Protein AF-A0ABD8ACM2-F1 (afdb_monomer_lite)

Organism: NCBI:txid72612

Sequence (72 aa):
MPRARTATFNDIQFVISPIELQIPYKLYPGSDKDIEDAVYLRVLFREMLDTDQLRSFMESPYVRGKPYGIEV

Secondary structure (DSSP, 8-state):
-PPPEEEEETTEEEEE--HHHHHHHHHTT--HHHHHHHHHHHHHTGGG--HHHHHHHHTSTT---GGGT---

pLDDT: mean 89.25, std 7.28, range [56.53, 97.06]

Radius of gyration: 12.49 Å; chains: 1; bounding box: 28×23×33 Å

Foldseek 3Di:
DFDFDWDADPNDIDTHGRLLLQLQVLQQVPDPVSLVVSLVSCVVCVVPDPPVSSVVNCPPPRGDCVVVVPDD

Structure (mmCIF, N/CA/C/O backbone):
data_AF-A0ABD8ACM2-F1
#
_entry.id   AF-A0ABD8ACM2-F1
#
loop_
_atom_site.group_PDB
_atom_site.id
_atom_site.type_symbol
_atom_site.label_atom_id
_atom_site.label_alt_id
_atom_site.label_comp_id
_atom_site.label_asym_id
_atom_site.label_entity_id
_atom_site.label_seq_id
_atom_site.pdbx_PDB_ins_code
_atom_site.Cartn_x
_atom_site.Cartn_y
_atom_site.Cartn_z
_atom_site.occupancy
_atom_site.B_iso_or_equiv
_atom_site.auth_seq_id
_atom_site.auth_comp_id
_atom_site.auth_asym_id
_atom_site.auth_atom_id
_atom_site.pdbx_PDB_model_num
ATOM 1 N N . MET A 1 1 ? -12.080 1.151 -6.488 1.00 56.53 1 MET A N 1
ATOM 2 C CA . MET A 1 1 ? -11.681 1.997 -5.340 1.00 56.53 1 MET A CA 1
ATOM 3 C C . MET A 1 1 ? -10.962 1.125 -4.325 1.00 56.53 1 MET A C 1
ATOM 5 O O . MET A 1 1 ? -11.468 0.032 -4.080 1.00 56.53 1 MET A O 1
ATOM 9 N N . PRO A 1 2 ? -9.828 1.569 -3.756 1.00 64.75 2 PRO A N 1
ATOM 10 C CA . PRO A 1 2 ? -9.125 0.816 -2.724 1.00 64.75 2 PRO A CA 1
ATOM 11 C C . PRO A 1 2 ? -10.020 0.648 -1.499 1.00 64.75 2 PRO A C 1
ATOM 13 O O . PRO A 1 2 ? -10.590 1.626 -1.012 1.00 64.75 2 PRO A O 1
ATOM 16 N N . ARG A 1 3 ? -10.192 -0.587 -1.022 1.00 75.94 3 ARG A N 1
ATOM 17 C CA . ARG A 1 3 ? -11.015 -0.864 0.160 1.00 75.94 3 ARG A CA 1
ATOM 18 C C . ARG A 1 3 ? -10.132 -0.857 1.397 1.00 75.94 3 ARG A C 1
ATOM 20 O O . ARG A 1 3 ? -9.247 -1.698 1.532 1.00 75.94 3 ARG A O 1
ATOM 27 N N . ALA A 1 4 ? -10.392 0.088 2.295 1.00 82.06 4 ALA A N 1
ATOM 28 C CA . ALA A 1 4 ? -9.828 0.047 3.635 1.00 82.06 4 ALA A CA 1
ATOM 29 C C . ALA A 1 4 ? -10.202 -1.278 4.322 1.00 82.06 4 ALA A C 1
ATOM 31 O O . ALA A 1 4 ? -11.268 -1.844 4.058 1.00 82.06 4 ALA A O 1
ATOM 32 N N . ARG A 1 5 ? -9.314 -1.783 5.180 1.00 87.12 5 ARG A N 1
ATOM 33 C CA . ARG A 1 5 ? -9.519 -3.023 5.940 1.00 87.12 5 ARG A CA 1
ATOM 34 C C . ARG A 1 5 ? -9.770 -2.677 7.407 1.00 87.12 5 ARG A C 1
ATOM 36 O O . ARG A 1 5 ? -9.266 -1.671 7.897 1.00 87.12 5 ARG A O 1
ATOM 43 N N . THR A 1 6 ? -10.533 -3.504 8.113 1.00 92.19 6 THR A N 1
ATOM 44 C CA . THR A 1 6 ? -10.726 -3.361 9.563 1.00 92.19 6 THR A CA 1
ATOM 45 C C . THR A 1 6 ? -9.793 -4.319 10.289 1.00 92.19 6 THR A C 1
ATOM 47 O O . THR A 1 6 ? -9.771 -5.508 9.980 1.00 92.19 6 THR A O 1
ATOM 50 N N . ALA A 1 7 ? -9.029 -3.808 11.248 1.00 91.12 7 ALA A N 1
ATOM 51 C CA . ALA A 1 7 ? -8.197 -4.593 12.149 1.00 91.12 7 ALA A CA 1
ATOM 52 C C . ALA A 1 7 ? -8.753 -4.499 13.573 1.00 91.12 7 ALA A C 1
ATOM 54 O O . ALA A 1 7 ? -9.235 -3.442 13.973 1.00 91.12 7 ALA A O 1
ATOM 55 N N . THR A 1 8 ? -8.660 -5.584 14.339 1.00 95.69 8 THR A N 1
ATOM 56 C CA . THR A 1 8 ? -9.059 -5.610 15.751 1.00 95.69 8 THR A CA 1
ATOM 57 C C . THR A 1 8 ? -7.836 -5.895 16.608 1.00 95.69 8 THR A C 1
ATOM 59 O O . THR A 1 8 ? -7.122 -6.864 16.354 1.00 95.69 8 THR A O 1
ATOM 62 N N . PHE A 1 9 ? -7.595 -5.069 17.623 1.00 94.88 9 PHE A N 1
ATOM 63 C CA . PHE A 1 9 ? -6.513 -5.256 18.586 1.00 94.88 9 PHE A CA 1
ATOM 64 C C . PHE A 1 9 ? -6.979 -4.806 19.973 1.00 94.88 9 PHE A C 1
ATOM 66 O O . PHE A 1 9 ? -7.423 -3.671 20.126 1.00 94.88 9 PHE A O 1
ATOM 73 N N . ASN A 1 10 ? -6.898 -5.692 20.972 1.00 96.44 10 ASN A N 1
ATOM 74 C CA . ASN A 1 10 ? -7.423 -5.469 22.330 1.00 96.44 10 ASN A CA 1
ATOM 75 C C . ASN A 1 10 ? -8.876 -4.956 22.341 1.00 96.44 10 ASN A C 1
ATOM 77 O O . ASN A 1 10 ? -9.172 -3.949 22.976 1.00 96.44 10 ASN A O 1
ATOM 81 N N . ASP A 1 11 ? -9.755 -5.605 21.570 1.00 95.69 11 ASP A N 1
ATOM 82 C CA . ASP A 1 11 ? -11.169 -5.232 21.385 1.00 95.69 11 ASP A CA 1
ATOM 83 C C . ASP A 1 11 ? -11.419 -3.843 20.765 1.00 95.69 11 ASP A C 1
ATOM 85 O O . ASP A 1 11 ? -12.564 -3.422 20.599 1.00 95.69 11 ASP A O 1
ATOM 89 N N . ILE A 1 12 ? -10.363 -3.144 20.342 1.00 97.06 12 ILE A N 1
ATOM 90 C CA . ILE A 1 12 ? -10.453 -1.877 19.619 1.00 97.06 12 ILE A 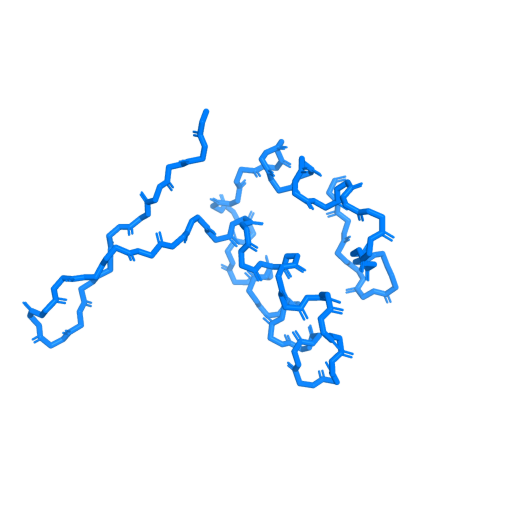CA 1
ATOM 91 C C . ILE A 1 12 ? -10.407 -2.163 18.119 1.00 97.06 12 ILE A C 1
ATOM 93 O O . ILE A 1 12 ? -9.536 -2.892 17.637 1.00 97.06 12 ILE A O 1
ATOM 97 N N . GLN A 1 13 ? -11.342 -1.572 17.375 1.00 96.69 13 GLN A N 1
ATOM 98 C CA . GLN A 1 13 ? -11.370 -1.639 15.918 1.00 96.69 13 GLN A CA 1
ATOM 99 C C . GLN A 1 13 ? -10.655 -0.442 15.291 1.00 96.69 13 GLN A C 1
ATOM 101 O O . GLN A 1 13 ? -10.906 0.711 15.637 1.00 96.69 13 GLN A O 1
ATOM 106 N N . PHE A 1 14 ? -9.810 -0.733 14.310 1.00 94.69 14 PHE A N 1
ATOM 107 C CA . PHE A 1 14 ? -9.050 0.235 13.533 1.00 94.69 14 PHE A CA 1
ATOM 108 C C . PHE A 1 14 ? -9.401 0.086 12.062 1.00 94.69 14 PHE A C 1
ATOM 110 O O . PHE A 1 14 ? -9.480 -1.027 11.544 1.00 94.69 14 PHE A O 1
ATOM 117 N N . VAL A 1 15 ? -9.562 1.208 11.369 1.00 92.88 15 VAL A N 1
ATOM 118 C CA . VAL A 1 15 ? -9.610 1.217 9.907 1.00 92.88 15 VAL A CA 1
ATOM 119 C C . VAL A 1 15 ? -8.193 1.451 9.411 1.00 92.88 15 VAL A C 1
ATOM 121 O O . VAL A 1 15 ? -7.590 2.483 9.701 1.00 92.88 15 VAL A O 1
ATOM 124 N N . ILE A 1 16 ? -7.658 0.483 8.681 1.00 91.94 16 ILE A N 1
ATOM 125 C CA . ILE A 1 16 ? -6.325 0.546 8.095 1.00 91.94 16 ILE A CA 1
ATOM 126 C C . ILE A 1 16 ? -6.421 0.686 6.580 1.00 91.94 16 ILE A C 1
ATOM 128 O O . ILE A 1 16 ? -7.346 0.179 5.934 1.00 91.94 16 ILE A O 1
ATOM 132 N N . SER A 1 17 ? -5.434 1.362 6.000 1.00 91.19 17 SER A N 1
ATOM 133 C CA . SER A 1 17 ? -5.261 1.409 4.552 1.00 91.19 17 SER A CA 1
ATOM 134 C C . SER A 1 17 ? -5.150 -0.005 3.964 1.00 91.19 17 SER A C 1
ATOM 136 O O . SER A 1 17 ? -4.639 -0.904 4.648 1.00 91.19 17 SER A O 1
ATOM 138 N N . PRO A 1 18 ? -5.566 -0.205 2.697 1.00 92.19 18 PRO A N 1
ATOM 139 C CA . PRO A 1 18 ? -5.297 -1.446 1.979 1.00 92.19 18 PRO A CA 1
ATOM 140 C C . PRO A 1 18 ? -3.813 -1.806 2.081 1.00 92.19 18 PRO A C 1
ATOM 142 O O . PRO A 1 18 ? -2.954 -0.923 2.018 1.00 92.19 18 PRO A O 1
ATOM 145 N N . ILE A 1 19 ? -3.507 -3.092 2.240 1.00 91.81 19 ILE A N 1
ATOM 146 C CA . ILE A 1 19 ? -2.122 -3.566 2.380 1.00 91.81 19 ILE A CA 1
ATOM 147 C C . ILE A 1 19 ? -1.302 -3.209 1.134 1.00 91.81 19 ILE A C 1
ATOM 149 O O . ILE A 1 19 ? -0.136 -2.833 1.235 1.00 91.81 19 ILE A O 1
ATOM 153 N N . GLU A 1 20 ? -1.953 -3.228 -0.025 1.00 94.00 20 GLU A N 1
ATOM 154 C CA . GLU A 1 20 ? -1.431 -2.845 -1.330 1.00 94.00 20 GLU A CA 1
ATOM 155 C C . GLU A 1 20 ? -0.863 -1.419 -1.338 1.00 94.00 20 GLU A C 1
ATOM 157 O O . GLU A 1 20 ? 0.110 -1.158 -2.035 1.00 94.00 20 GLU A O 1
ATOM 162 N N . LEU A 1 21 ? -1.432 -0.501 -0.548 1.00 92.88 21 LEU A N 1
ATOM 163 C CA . LEU A 1 21 ? -0.933 0.871 -0.415 1.00 92.88 21 LEU A CA 1
ATOM 164 C C . LEU A 1 21 ? 0.235 0.970 0.577 1.00 92.88 21 LEU A C 1
ATOM 166 O O . LEU A 1 21 ? 1.103 1.831 0.437 1.00 92.88 21 LEU A O 1
ATOM 170 N N . GLN A 1 22 ? 0.270 0.104 1.591 1.00 91.94 22 GLN A N 1
ATOM 171 C CA . GLN A 1 22 ? 1.292 0.172 2.638 1.00 91.94 22 GLN A CA 1
ATOM 172 C C . GLN A 1 22 ? 2.689 -0.192 2.111 1.00 91.94 22 GLN A C 1
ATOM 174 O O . GLN A 1 22 ? 3.670 0.416 2.532 1.00 91.94 22 GLN A O 1
ATOM 179 N N . ILE A 1 23 ? 2.781 -1.115 1.146 1.00 93.56 23 ILE A N 1
ATOM 180 C CA . ILE A 1 23 ? 4.043 -1.514 0.495 1.00 93.56 23 ILE A CA 1
ATOM 181 C C . ILE A 1 23 ? 4.738 -0.320 -0.206 1.00 93.56 23 ILE A C 1
ATOM 183 O O . ILE A 1 23 ? 5.852 0.030 0.188 1.00 93.56 23 ILE A O 1
ATOM 187 N N . PRO A 1 24 ? 4.127 0.359 -1.200 1.00 93.12 24 PRO A N 1
ATOM 188 C CA . PRO A 1 24 ? 4.739 1.506 -1.875 1.00 93.12 24 PRO A CA 1
ATOM 189 C C . PRO A 1 24 ? 4.996 2.680 -0.929 1.00 93.12 24 PRO A C 1
ATOM 191 O O . PRO A 1 24 ? 5.996 3.379 -1.086 1.00 93.12 24 PRO A O 1
ATOM 194 N N . TYR A 1 25 ? 4.138 2.880 0.079 1.00 92.00 25 TYR A N 1
ATOM 195 C CA . TYR A 1 25 ? 4.336 3.933 1.074 1.00 92.00 25 TYR A CA 1
ATOM 196 C C . TYR A 1 25 ? 5.625 3.742 1.879 1.00 92.00 25 TYR A C 1
ATOM 198 O O . TYR A 1 25 ? 6.298 4.720 2.181 1.00 92.00 25 TYR A O 1
ATOM 206 N N . LYS A 1 26 ? 5.996 2.498 2.195 1.00 91.56 26 LYS A N 1
ATOM 207 C CA . LYS A 1 26 ? 7.264 2.169 2.857 1.00 91.56 26 LYS A CA 1
ATOM 208 C C . LYS A 1 26 ? 8.476 2.322 1.931 1.00 91.56 26 LYS A C 1
ATOM 210 O O . LYS A 1 26 ? 9.526 2.793 2.358 1.00 91.56 26 LYS A O 1
ATOM 215 N N . LEU A 1 27 ? 8.316 2.032 0.643 1.00 90.06 27 LEU A N 1
ATOM 216 C CA . LEU A 1 27 ? 9.381 2.203 -0.353 1.00 90.06 27 LEU A CA 1
ATOM 217 C C . LEU A 1 27 ? 9.704 3.670 -0.685 1.00 90.06 27 LEU 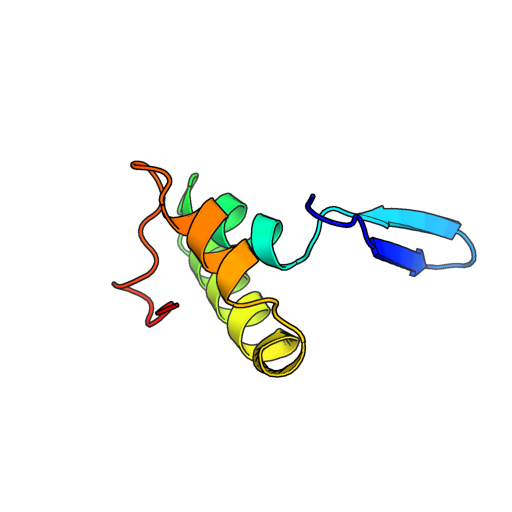A C 1
ATOM 219 O O . LEU A 1 27 ? 10.801 3.940 -1.163 1.00 90.06 27 LEU A O 1
ATOM 223 N N . TYR A 1 28 ? 8.776 4.608 -0.465 1.00 84.12 28 TYR A N 1
ATOM 224 C CA . TYR A 1 28 ? 8.973 6.032 -0.765 1.00 84.12 28 TYR A CA 1
ATOM 225 C C . TYR A 1 28 ? 10.031 6.733 0.120 1.00 84.12 28 TYR A C 1
ATOM 227 O O . TYR A 1 28 ? 10.961 7.312 -0.441 1.00 84.12 28 TYR A O 1
ATOM 235 N N . PRO A 1 29 ? 9.949 6.702 1.471 1.00 77.44 29 PRO A N 1
ATOM 236 C CA . PRO A 1 29 ? 10.998 7.242 2.337 1.00 77.44 29 PRO A CA 1
ATOM 237 C C . PRO A 1 29 ? 12.267 6.378 2.305 1.00 77.44 29 PRO A C 1
ATOM 239 O O . PRO A 1 29 ? 13.362 6.915 2.454 1.00 77.44 29 PRO A O 1
ATOM 242 N N . GLY A 1 30 ? 12.121 5.066 2.066 1.00 76.69 30 GLY A N 1
ATOM 243 C CA . GLY A 1 30 ? 13.188 4.200 1.562 1.00 76.69 30 GLY A CA 1
ATOM 244 C C . GLY A 1 30 ? 14.381 3.976 2.493 1.00 76.69 30 GLY A C 1
ATOM 245 O O . GLY A 1 30 ? 15.469 3.700 1.995 1.00 76.69 30 GLY A O 1
ATOM 246 N N . SER A 1 31 ? 14.222 4.094 3.817 1.00 89.25 31 SER A N 1
ATOM 247 C CA . SER A 1 31 ? 15.271 3.635 4.739 1.00 89.25 31 SER A CA 1
ATOM 248 C C . SER A 1 31 ? 15.444 2.115 4.640 1.00 89.25 31 SER A C 1
ATOM 250 O O . SER A 1 31 ? 14.500 1.417 4.269 1.00 89.25 31 SER A O 1
ATOM 252 N N . ASP A 1 32 ? 16.613 1.582 5.011 1.00 90.19 32 ASP A N 1
ATOM 253 C CA . ASP A 1 32 ? 16.861 0.129 4.982 1.00 90.19 32 ASP A CA 1
ATOM 254 C C . ASP A 1 32 ? 15.771 -0.649 5.734 1.00 90.19 32 ASP A C 1
ATOM 256 O O . ASP A 1 32 ? 15.254 -1.651 5.239 1.00 90.19 32 ASP A O 1
ATOM 260 N N . LYS A 1 33 ? 15.347 -0.123 6.891 1.00 92.25 33 LYS A N 1
ATOM 261 C CA . LYS A 1 33 ? 14.256 -0.700 7.677 1.00 92.25 33 LYS A CA 1
ATOM 262 C C . LYS A 1 33 ? 12.913 -0.627 6.951 1.00 92.25 33 LYS A C 1
ATOM 264 O O . LYS A 1 33 ? 12.151 -1.587 6.991 1.00 92.25 33 LYS A O 1
ATOM 269 N N . ASP A 1 34 ? 12.590 0.498 6.316 1.00 93.00 34 ASP A N 1
ATOM 270 C CA . ASP A 1 34 ? 11.317 0.622 5.601 1.00 93.00 34 ASP A CA 1
ATOM 271 C C . ASP A 1 34 ? 11.270 -0.288 4.367 1.00 93.00 34 ASP A C 1
ATOM 273 O O . ASP A 1 34 ? 10.221 -0.849 4.055 1.00 93.00 34 ASP A O 1
ATOM 277 N N . ILE A 1 35 ? 12.404 -0.479 3.693 1.00 92.69 35 ILE A N 1
ATOM 278 C CA . ILE A 1 35 ? 12.537 -1.429 2.588 1.00 92.69 35 ILE A CA 1
ATOM 279 C C . ILE A 1 35 ? 12.323 -2.860 3.089 1.00 92.69 35 ILE A C 1
ATOM 281 O O . ILE A 1 35 ? 11.547 -3.602 2.483 1.00 92.69 35 ILE A O 1
ATOM 285 N N . GLU A 1 36 ? 12.965 -3.247 4.194 1.00 94.19 36 GLU A N 1
ATOM 286 C CA . GLU A 1 36 ? 12.775 -4.563 4.811 1.00 94.19 36 GLU A CA 1
ATOM 287 C C . GLU A 1 36 ? 11.306 -4.788 5.199 1.00 94.19 36 GLU A C 1
ATOM 289 O O . GLU A 1 36 ? 10.721 -5.809 4.828 1.00 94.19 36 GLU A O 1
ATOM 294 N N . ASP A 1 37 ? 10.676 -3.802 5.848 1.00 94.75 37 ASP A N 1
ATOM 295 C CA . ASP A 1 37 ? 9.256 -3.839 6.205 1.00 94.75 37 ASP A CA 1
ATOM 296 C C . ASP A 1 37 ? 8.375 -4.005 4.939 1.00 94.75 37 ASP A C 1
ATOM 298 O O . ASP A 1 37 ? 7.432 -4.800 4.935 1.00 94.75 37 ASP A O 1
ATOM 302 N N . ALA A 1 38 ? 8.680 -3.305 3.837 1.00 94.50 38 ALA A N 1
ATOM 303 C CA . ALA A 1 38 ? 7.937 -3.407 2.575 1.00 94.50 38 ALA A CA 1
ATOM 304 C C . ALA A 1 38 ? 8.051 -4.799 1.931 1.00 94.50 38 ALA A C 1
ATOM 306 O O . ALA A 1 38 ? 7.053 -5.361 1.465 1.00 94.50 38 ALA A O 1
ATOM 307 N N . VAL A 1 39 ? 9.260 -5.369 1.918 1.00 94.31 39 VAL A N 1
ATOM 308 C CA . VAL A 1 39 ? 9.508 -6.730 1.422 1.00 94.31 39 VAL A CA 1
ATOM 309 C C . VAL A 1 39 ? 8.772 -7.745 2.291 1.00 94.31 39 VAL A C 1
ATOM 311 O O . VAL A 1 39 ? 8.091 -8.625 1.757 1.00 94.31 39 VAL A O 1
ATOM 314 N N . TYR A 1 40 ? 8.847 -7.595 3.614 1.00 95.50 40 TYR A N 1
ATOM 315 C CA . TYR A 1 40 ? 8.160 -8.463 4.563 1.00 95.50 40 TYR A CA 1
ATOM 316 C C . TYR A 1 40 ? 6.644 -8.448 4.345 1.00 95.50 40 TYR A C 1
ATOM 318 O O . TYR A 1 40 ? 6.041 -9.511 4.194 1.00 95.50 40 TYR A O 1
ATOM 326 N N . LEU A 1 41 ? 6.029 -7.264 4.225 1.00 94.19 41 LEU A N 1
ATOM 327 C CA . LEU A 1 41 ? 4.598 -7.128 3.932 1.00 94.19 41 LEU A CA 1
ATOM 328 C C . LEU A 1 41 ? 4.216 -7.810 2.613 1.00 94.19 41 LEU A C 1
ATOM 330 O O . LEU A 1 41 ? 3.233 -8.549 2.568 1.00 94.19 41 LEU A O 1
ATOM 334 N N . ARG A 1 42 ? 5.003 -7.622 1.545 1.00 94.19 42 ARG A N 1
ATOM 335 C CA . ARG A 1 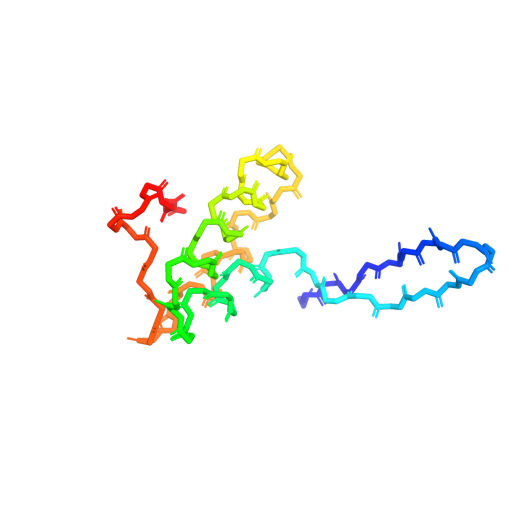42 ? 4.743 -8.294 0.264 1.00 94.19 42 ARG A CA 1
ATOM 336 C C . ARG A 1 42 ? 4.775 -9.813 0.396 1.00 94.19 42 ARG A C 1
ATOM 338 O O . ARG A 1 42 ? 3.942 -10.489 -0.201 1.00 94.19 42 ARG A O 1
ATOM 345 N N . VAL A 1 43 ? 5.764 -10.359 1.103 1.00 95.06 43 VAL A N 1
ATOM 346 C CA . VAL A 1 43 ? 5.904 -11.811 1.275 1.00 95.06 43 VAL A CA 1
ATOM 347 C C . VAL A 1 43 ? 4.759 -12.357 2.122 1.00 95.06 43 VAL A C 1
ATOM 349 O O . VAL A 1 43 ? 4.115 -13.315 1.706 1.00 95.06 43 VAL A O 1
ATOM 352 N N . LEU A 1 44 ? 4.472 -11.716 3.255 1.00 95.75 44 LEU A N 1
ATOM 353 C CA . LEU A 1 44 ? 3.445 -12.148 4.199 1.00 95.75 44 LEU A CA 1
ATOM 354 C C . LEU A 1 44 ? 2.042 -12.145 3.580 1.00 95.75 44 LEU A C 1
ATOM 356 O O . LEU A 1 44 ? 1.266 -13.067 3.809 1.00 95.75 44 LEU A O 1
ATOM 360 N N . PHE A 1 45 ? 1.717 -11.121 2.790 1.00 93.12 45 PHE A N 1
ATOM 361 C CA . PHE A 1 45 ? 0.383 -10.955 2.213 1.00 93.12 45 PHE A CA 1
ATOM 362 C C . PHE A 1 45 ? 0.267 -11.437 0.765 1.00 93.12 45 PHE A C 1
ATOM 364 O O . PHE A 1 45 ? -0.783 -11.229 0.168 1.00 93.12 45 PHE A O 1
ATOM 371 N N . ARG A 1 46 ? 1.290 -12.093 0.196 1.00 92.69 46 ARG A N 1
ATOM 372 C CA . ARG A 1 46 ? 1.383 -12.414 -1.243 1.00 92.69 46 ARG A CA 1
ATOM 373 C C . ARG A 1 46 ? 0.100 -12.991 -1.848 1.00 92.69 46 ARG A C 1
ATOM 375 O O . ARG A 1 46 ? -0.293 -12.575 -2.929 1.00 92.69 46 ARG A O 1
ATOM 382 N N . GLU A 1 47 ? -0.541 -13.926 -1.157 1.00 93.69 47 GLU A N 1
ATOM 383 C CA . GLU A 1 47 ? -1.748 -14.618 -1.638 1.00 93.69 47 GLU A CA 1
ATOM 384 C C . GLU A 1 47 ? -3.036 -13.786 -1.500 1.00 93.69 47 GLU A C 1
ATOM 386 O O . GLU A 1 47 ? -4.060 -14.118 -2.086 1.00 93.69 47 GLU A O 1
ATOM 391 N N . MET A 1 48 ? -2.993 -12.700 -0.725 1.00 90.38 48 MET A N 1
ATOM 392 C CA . MET A 1 48 ? -4.124 -11.813 -0.428 1.00 90.38 48 MET A CA 1
ATOM 393 C C . MET A 1 48 ? -4.017 -10.441 -1.103 1.00 90.38 48 MET A C 1
ATOM 395 O O . MET A 1 48 ? -4.874 -9.583 -0.862 1.00 90.38 48 MET A O 1
ATOM 399 N N . LEU A 1 49 ? -2.942 -10.198 -1.857 1.00 92.31 49 LEU A N 1
ATOM 400 C CA . LEU A 1 49 ? -2.715 -8.926 -2.529 1.00 92.31 49 LEU A CA 1
ATOM 401 C C . LEU A 1 49 ? -3.547 -8.847 -3.806 1.00 92.31 49 LEU A C 1
ATOM 403 O O . LEU A 1 49 ? -3.448 -9.698 -4.691 1.00 92.31 49 LEU A O 1
ATOM 407 N N . ASP A 1 50 ? -4.306 -7.765 -3.932 1.00 92.88 50 ASP A N 1
ATOM 408 C CA . ASP A 1 50 ? -4.836 -7.339 -5.221 1.00 92.88 50 ASP A CA 1
ATOM 409 C C . ASP A 1 50 ? -3.676 -6.791 -6.070 1.00 92.88 50 ASP A C 1
ATOM 411 O O . ASP A 1 50 ? -3.122 -5.719 -5.805 1.00 92.88 50 ASP A O 1
ATOM 415 N N . THR A 1 51 ? -3.276 -7.570 -7.076 1.00 91.69 51 THR A N 1
ATOM 416 C CA . THR A 1 51 ? -2.108 -7.271 -7.917 1.00 91.69 51 THR A CA 1
ATOM 417 C C . THR A 1 51 ? -2.328 -6.014 -8.759 1.00 91.69 51 THR A C 1
ATOM 419 O O . THR A 1 51 ? -1.406 -5.212 -8.904 1.00 91.69 51 THR A O 1
ATOM 422 N N . ASP A 1 52 ? -3.543 -5.783 -9.258 1.00 92.19 52 ASP A N 1
ATOM 423 C CA . ASP A 1 52 ? -3.853 -4.606 -10.075 1.00 92.19 52 ASP A CA 1
ATOM 424 C C . ASP A 1 52 ? -3.845 -3.336 -9.222 1.00 92.19 52 ASP A C 1
ATOM 426 O O . ASP A 1 52 ? -3.302 -2.300 -9.615 1.00 92.19 52 ASP A O 1
ATOM 430 N N . GLN A 1 53 ? -4.380 -3.426 -8.005 1.00 92.50 53 GLN A N 1
ATOM 431 C CA . GLN A 1 53 ? -4.357 -2.317 -7.061 1.00 92.50 53 GLN A CA 1
ATOM 432 C C . GLN A 1 53 ? -2.934 -1.999 -6.594 1.00 92.50 53 GLN A C 1
ATOM 434 O O . GLN A 1 53 ? -2.541 -0.830 -6.602 1.00 92.50 53 GLN A O 1
ATOM 439 N N . LEU A 1 54 ? -2.136 -3.015 -6.252 1.00 92.88 54 LEU A N 1
ATOM 440 C CA . LEU A 1 54 ? -0.726 -2.823 -5.919 1.00 92.88 54 LEU A CA 1
ATOM 441 C C . LEU A 1 54 ? 0.030 -2.187 -7.092 1.00 92.88 54 LEU A C 1
ATOM 443 O O . LEU A 1 54 ? 0.774 -1.231 -6.877 1.00 92.88 54 LEU A O 1
ATOM 447 N N . ARG A 1 55 ? 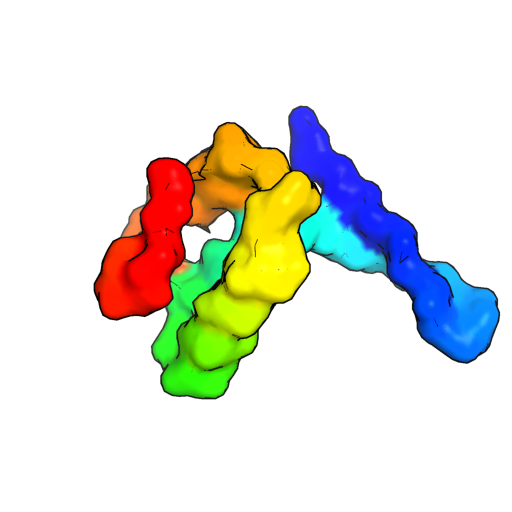-0.201 -2.650 -8.329 1.00 92.38 55 ARG A N 1
ATOM 448 C CA . ARG A 1 55 ? 0.418 -2.080 -9.535 1.00 92.38 55 ARG A CA 1
ATOM 449 C C . ARG A 1 55 ? 0.100 -0.594 -9.646 1.00 92.38 55 ARG A C 1
ATOM 451 O O . ARG A 1 55 ? 1.025 0.202 -9.770 1.00 92.38 55 ARG A O 1
ATOM 458 N N . SER A 1 56 ? -1.172 -0.222 -9.496 1.00 92.06 56 SER A N 1
ATOM 459 C CA . SER A 1 56 ? -1.605 1.178 -9.588 1.00 92.06 56 SER A CA 1
ATOM 460 C C . SER A 1 56 ? -0.916 2.098 -8.572 1.00 92.06 56 SER A C 1
ATOM 462 O O . SER A 1 56 ? -0.612 3.248 -8.878 1.00 92.06 56 SER A O 1
ATOM 464 N N . PHE A 1 57 ? -0.606 1.603 -7.369 1.00 91.38 57 PHE A N 1
ATOM 465 C CA . PHE A 1 57 ? 0.119 2.387 -6.367 1.00 91.38 57 PHE A CA 1
ATOM 466 C C . PHE A 1 57 ? 1.631 2.427 -6.614 1.00 91.38 57 PHE A C 1
ATOM 468 O O . PHE A 1 57 ? 2.289 3.420 -6.296 1.00 91.38 57 PHE A O 1
ATOM 475 N N . MET A 1 58 ? 2.186 1.361 -7.190 1.00 90.88 58 MET A N 1
ATOM 476 C CA . MET A 1 58 ? 3.606 1.255 -7.530 1.00 90.88 58 MET A CA 1
ATOM 477 C C . MET A 1 58 ? 3.995 2.085 -8.764 1.00 90.88 58 MET A C 1
ATOM 479 O O . MET A 1 58 ? 5.179 2.348 -8.950 1.00 90.88 58 MET A O 1
ATOM 483 N N . GLU A 1 59 ? 3.034 2.530 -9.582 1.00 89.88 59 GLU A N 1
ATOM 484 C CA . GLU A 1 59 ? 3.256 3.421 -10.738 1.00 89.88 59 GLU A CA 1
ATOM 485 C C . GLU A 1 59 ? 3.709 4.843 -10.355 1.00 89.88 59 GLU A C 1
ATOM 487 O O . GLU A 1 59 ? 4.127 5.618 -11.21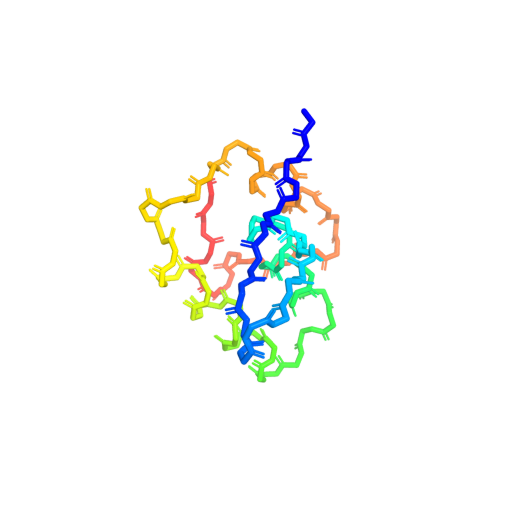7 1.00 89.88 59 GLU A O 1
ATOM 492 N N . SER A 1 60 ? 3.677 5.195 -9.065 1.00 84.00 60 SER A N 1
ATOM 493 C CA . SER A 1 60 ? 4.208 6.468 -8.574 1.00 84.00 60 SER A CA 1
ATOM 494 C C . SER A 1 60 ? 5.699 6.625 -8.927 1.00 84.00 60 SER A C 1
ATOM 496 O O . SER A 1 60 ? 6.499 5.742 -8.605 1.00 84.00 60 SER A O 1
ATOM 498 N N . PRO A 1 61 ? 6.128 7.768 -9.505 1.00 78.88 61 PRO A N 1
ATOM 499 C CA . PRO A 1 61 ? 7.507 7.970 -9.973 1.00 78.88 61 PRO A CA 1
ATOM 500 C C . PRO A 1 61 ? 8.556 7.930 -8.854 1.00 78.88 61 PRO A C 1
ATOM 502 O O . PRO A 1 61 ? 9.756 7.835 -9.115 1.00 78.88 61 PRO A O 1
ATOM 505 N N . TYR A 1 62 ? 8.113 8.004 -7.603 1.00 82.69 62 TYR A N 1
ATOM 506 C CA . TYR A 1 62 ? 8.978 8.001 -6.437 1.00 82.69 62 TYR A CA 1
ATOM 507 C C . TYR A 1 62 ? 9.119 6.631 -5.765 1.00 82.69 62 TYR A C 1
ATOM 509 O O . TYR A 1 62 ? 9.864 6.500 -4.799 1.00 82.69 62 TYR A O 1
ATOM 517 N N . VAL A 1 63 ? 8.417 5.607 -6.252 1.00 85.31 63 VAL A N 1
ATOM 518 C CA . VAL A 1 63 ? 8.439 4.264 -5.671 1.00 85.31 63 VAL A CA 1
ATOM 519 C C . VAL A 1 63 ? 9.331 3.353 -6.514 1.00 85.31 63 VAL A C 1
ATOM 521 O O . VAL A 1 63 ? 9.151 3.224 -7.723 1.00 85.31 63 VAL A O 1
ATOM 524 N N . ARG A 1 64 ? 10.309 2.687 -5.885 1.00 83.38 64 ARG A N 1
ATOM 525 C CA . ARG A 1 64 ? 11.242 1.772 -6.569 1.00 83.38 64 ARG A CA 1
ATOM 526 C C . ARG A 1 64 ? 11.260 0.392 -5.906 1.00 83.38 64 ARG A C 1
ATOM 528 O O . ARG A 1 64 ? 12.095 0.126 -5.055 1.00 83.38 64 ARG A O 1
ATOM 535 N N . GLY A 1 65 ? 10.355 -0.501 -6.317 1.00 81.69 65 GLY A N 1
ATOM 536 C CA . GLY A 1 65 ? 10.262 -1.870 -5.771 1.00 81.69 65 GLY A CA 1
ATOM 537 C C . GLY A 1 65 ? 11.144 -2.927 -6.445 1.00 81.69 65 GLY A C 1
ATOM 538 O O . GLY A 1 65 ? 11.597 -3.861 -5.786 1.00 81.69 65 GLY A O 1
ATOM 539 N N . LYS A 1 66 ? 11.431 -2.774 -7.747 1.00 85.94 66 LYS A N 1
ATOM 540 C CA . LYS A 1 66 ? 12.184 -3.769 -8.538 1.00 85.94 66 LYS A CA 1
ATOM 541 C C . LYS A 1 66 ? 13.549 -4.160 -7.945 1.00 85.94 66 LYS A C 1
ATOM 543 O O . LYS A 1 66 ? 13.822 -5.356 -7.906 1.00 85.94 66 LYS A O 1
ATOM 548 N N . PRO A 1 67 ? 14.383 -3.228 -7.434 1.00 87.81 67 PRO A N 1
ATOM 549 C CA . PRO A 1 67 ? 15.670 -3.585 -6.825 1.00 87.81 67 PRO A CA 1
ATOM 550 C C . PRO A 1 67 ? 15.558 -4.545 -5.631 1.00 87.81 67 PRO A C 1
ATOM 552 O O . PRO A 1 67 ? 16.530 -5.210 -5.293 1.00 87.81 67 PRO A O 1
ATOM 555 N N . TYR A 1 68 ? 14.377 -4.634 -5.015 1.00 86.12 68 TYR A N 1
ATOM 556 C CA . TYR A 1 68 ? 14.108 -5.430 -3.817 1.00 86.12 68 TYR A CA 1
ATOM 557 C C . TYR A 1 68 ? 13.242 -6.668 -4.110 1.00 86.12 68 TYR A C 1
ATOM 559 O O . TYR A 1 68 ? 12.653 -7.253 -3.204 1.00 86.12 68 TYR A O 1
ATOM 567 N N . GLY A 1 69 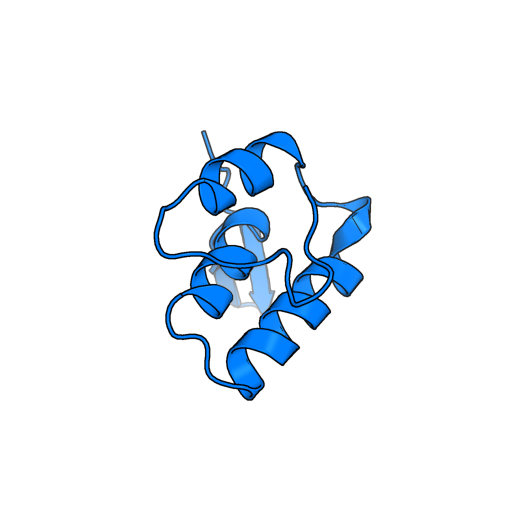? 13.112 -7.057 -5.385 1.00 84.50 69 GLY A N 1
ATOM 568 C CA . GLY A 1 69 ? 12.303 -8.210 -5.798 1.00 84.50 69 GLY A CA 1
ATOM 569 C C . GLY A 1 69 ? 10.792 -7.994 -5.652 1.00 84.50 69 GLY A C 1
ATOM 570 O O . GLY A 1 69 ? 10.022 -8.959 -5.654 1.00 84.50 69 GLY A O 1
ATOM 571 N N . ILE A 1 70 ? 10.354 -6.737 -5.512 1.00 83.50 70 ILE A N 1
ATOM 572 C CA . ILE A 1 70 ? 8.942 -6.354 -5.517 1.00 83.50 70 ILE A CA 1
ATOM 573 C C . ILE A 1 70 ? 8.537 -6.089 -6.967 1.00 83.50 70 ILE A C 1
ATOM 575 O O . ILE A 1 70 ? 8.586 -4.964 -7.464 1.00 83.50 70 ILE A O 1
ATOM 579 N N . GLU A 1 71 ? 8.178 -7.175 -7.645 1.00 79.81 71 GLU A N 1
ATOM 580 C CA . GLU A 1 71 ? 7.576 -7.165 -8.976 1.00 79.81 71 GLU A CA 1
ATOM 581 C C . GLU A 1 71 ? 6.069 -7.386 -8.851 1.00 79.81 71 GLU A C 1
ATOM 583 O O . GLU A 1 71 ? 5.624 -8.185 -8.011 1.00 79.81 71 GLU A O 1
ATOM 588 N N . VAL A 1 72 ? 5.320 -6.635 -9.659 1.00 73.75 72 VAL A N 1
ATOM 589 C CA . VAL A 1 72 ? 3.858 -6.639 -9.741 1.00 73.75 72 VAL A CA 1
ATOM 590 C C . VAL A 1 72 ? 3.473 -6.869 -11.183 1.00 73.75 72 VAL A C 1
ATOM 592 O O . VAL A 1 72 ? 4.042 -6.182 -12.064 1.00 73.75 72 VAL A O 1
#